Protein AF-A0A956DKA6-F1 (afdb_monomer_lite)

Sequence (178 aa):
MTSKYEPLTIEGHDALVEHLPEIFRRINEADLGRLVIINPILALEDVGVTLTPDLRSHLRRTVGFGAPRVRKIAGLRRDLKAQLRKYEGAALPESPRERAALIFDILKVAPRGERPEALTVEALRPYRDDHPLIQSLLDLGRLERGAITFEAKEAYERYRAQPMAHHPWLKSLRFREE

pLDDT: mean 82.05, std 11.35, range [45.88, 96.5]

Secondary structure (DSSP, 8-state):
---SSPPEEE-SHHHHHHTHHHHHHHHHHTT-HHHHHH-HHHHHHHTTEEE-HHHHHHHHHHHHH-HHHHHHHHHHHHHHHHHHTTSTT-----SHHHHHHIIIIIS-PPPSSSPPS---TGGGGGGTTT-HHHHHHHHHHHHHTT---PPPHHHHHHHHHS--TT-GGGGG------

Foldseek 3Di:
DDAPDAADEDEDDVSCVVCVLVLLVLCVVLLVLLLCLQPVVVSSVNSRYDYDPVVSVVCLQCQQQPPVLSVVLVVLQVVLQVVQVVWPPGDDDPFQQSVLCCVCVTVVFDDPPDRDNGADLVNLVVCPPVDVCSVSSNVSVVSVPRGSRRDDPVVSVVCVVDPPPPCVVSSVRGDDSD

Radius of gyration: 21.3 Å; chains: 1; bounding box: 52×31×55 Å

Structure (mmCIF, N/CA/C/O backbone):
data_AF-A0A956DKA6-F1
#
_entry.id   AF-A0A956DKA6-F1
#
loop_
_atom_site.group_PDB
_atom_site.id
_atom_site.type_symbol
_atom_site.label_atom_id
_atom_site.label_alt_id
_atom_site.label_comp_id
_atom_site.label_asym_id
_atom_site.label_entity_id
_atom_site.label_seq_id
_atom_site.pdbx_PDB_ins_code
_atom_site.Cartn_x
_atom_site.Cartn_y
_atom_site.Cartn_z
_atom_site.occupancy
_atom_site.B_iso_or_equiv
_atom_site.auth_seq_id
_atom_site.auth_comp_id
_atom_site.auth_asym_id
_atom_site.auth_atom_id
_atom_site.pdbx_PDB_model_num
ATOM 1 N N . MET A 1 1 ? 7.565 -16.824 -21.094 1.00 46.31 1 MET A N 1
ATOM 2 C CA . MET A 1 1 ? 8.137 -16.243 -22.326 1.00 46.31 1 MET A CA 1
ATOM 3 C C . MET A 1 1 ? 9.545 -15.803 -21.990 1.00 46.31 1 MET A C 1
ATOM 5 O O . MET A 1 1 ? 9.723 -15.135 -20.983 1.00 46.31 1 MET A O 1
ATOM 9 N N . THR A 1 2 ? 10.526 -16.282 -22.742 1.00 45.88 2 THR A N 1
ATOM 10 C CA . THR A 1 2 ? 11.956 -16.081 -22.491 1.00 45.88 2 THR A CA 1
ATOM 11 C C . THR A 1 2 ? 12.338 -14.655 -22.868 1.00 45.88 2 THR A C 1
ATOM 13 O O . THR A 1 2 ? 12.195 -14.258 -24.023 1.00 45.88 2 THR A O 1
ATOM 16 N N . SER A 1 3 ? 12.772 -13.870 -21.881 1.00 56.75 3 SER A N 1
ATOM 17 C CA . SER A 1 3 ? 13.427 -12.589 -22.141 1.00 56.75 3 SER A CA 1
ATOM 18 C C . SER A 1 3 ? 14.628 -12.824 -23.065 1.00 56.75 3 SER A C 1
ATOM 20 O O . SER A 1 3 ? 15.285 -13.859 -22.967 1.00 56.75 3 SER A O 1
ATOM 22 N N . LYS A 1 4 ? 14.918 -11.885 -23.977 1.00 70.06 4 LYS A N 1
ATOM 23 C CA . LYS A 1 4 ? 16.121 -11.937 -24.834 1.00 70.06 4 LYS A CA 1
ATOM 24 C C . LYS A 1 4 ? 17.412 -11.876 -24.002 1.00 70.06 4 LYS A C 1
ATOM 26 O O . LYS A 1 4 ? 18.482 -12.214 -24.499 1.00 70.06 4 LYS A O 1
ATOM 31 N N . TYR A 1 5 ? 17.306 -11.419 -22.760 1.00 72.19 5 TYR A N 1
ATOM 32 C CA . TYR A 1 5 ? 18.422 -11.223 -21.856 1.00 72.19 5 TYR A CA 1
ATOM 33 C C . TYR A 1 5 ? 18.581 -12.395 -20.891 1.00 72.19 5 TYR A C 1
ATOM 35 O O . TYR A 1 5 ? 17.600 -13.032 -20.502 1.00 72.19 5 TYR A O 1
ATOM 43 N N . GLU A 1 6 ? 19.819 -12.632 -20.457 1.00 77.06 6 GLU A N 1
ATOM 44 C CA . GLU A 1 6 ? 20.073 -13.545 -19.347 1.00 77.06 6 GLU A CA 1
ATOM 45 C C . GLU A 1 6 ? 19.328 -13.078 -18.085 1.00 77.06 6 GLU A C 1
ATOM 47 O O . GLU A 1 6 ? 19.291 -11.865 -17.813 1.00 77.06 6 GLU A O 1
ATOM 52 N N . PRO A 1 7 ? 18.721 -14.008 -17.320 1.00 83.44 7 PRO A N 1
ATOM 53 C CA . PRO A 1 7 ? 17.998 -13.662 -16.107 1.00 83.44 7 PRO A CA 1
ATOM 54 C C . PRO A 1 7 ? 18.900 -12.963 -15.087 1.00 83.44 7 PRO A C 1
ATOM 56 O O . PRO A 1 7 ? 19.918 -13.511 -14.671 1.00 83.44 7 PRO A O 1
ATOM 59 N N . LEU A 1 8 ? 18.494 -11.776 -14.641 1.00 83.69 8 LEU A N 1
ATOM 60 C CA . LEU A 1 8 ? 19.108 -11.085 -13.510 1.00 83.69 8 LEU A CA 1
ATOM 61 C C . LEU A 1 8 ? 18.289 -11.376 -12.260 1.00 83.69 8 LEU A C 1
ATOM 63 O O . LEU A 1 8 ? 17.144 -10.939 -12.149 1.00 83.69 8 LEU A O 1
ATOM 67 N N . THR A 1 9 ? 18.861 -12.120 -11.320 1.00 84.50 9 THR A N 1
ATOM 68 C CA . THR A 1 9 ? 18.208 -12.381 -10.033 1.00 84.50 9 THR A CA 1
ATOM 69 C C . THR A 1 9 ? 18.596 -11.285 -9.055 1.00 84.50 9 THR A C 1
ATOM 71 O O . THR A 1 9 ? 19.774 -11.086 -8.785 1.00 84.50 9 THR A O 1
ATOM 74 N N . ILE A 1 10 ? 17.602 -10.563 -8.539 1.00 83.38 10 ILE A N 1
ATOM 75 C CA . ILE A 1 10 ? 17.807 -9.444 -7.620 1.00 83.38 10 ILE A CA 1
ATOM 76 C C . ILE A 1 10 ? 17.235 -9.823 -6.258 1.00 83.38 10 ILE A C 1
ATOM 78 O O . ILE A 1 10 ? 16.017 -9.873 -6.060 1.00 83.38 10 ILE A O 1
ATOM 82 N N . GLU A 1 11 ? 18.129 -10.091 -5.311 1.00 78.88 11 GLU A N 1
ATOM 83 C CA . GLU A 1 11 ? 17.761 -10.577 -3.978 1.00 78.88 11 GLU A CA 1
ATOM 84 C C . GLU A 1 11 ? 17.417 -9.452 -2.992 1.00 78.88 11 GLU A C 1
ATOM 86 O O . GLU A 1 11 ? 16.676 -9.672 -2.033 1.00 78.88 11 GLU A O 1
ATOM 91 N N . GLY A 1 12 ? 17.882 -8.226 -3.253 1.00 72.75 12 GLY A N 1
ATOM 92 C CA . GLY A 1 12 ? 17.731 -7.094 -2.342 1.00 72.75 12 GLY A CA 1
ATOM 93 C C . GLY A 1 12 ? 17.760 -5.730 -3.029 1.00 72.75 12 GLY A C 1
ATOM 94 O O . GLY A 1 12 ? 17.986 -5.617 -4.232 1.00 72.75 12 GLY A O 1
ATOM 95 N N . HIS A 1 13 ? 17.507 -4.679 -2.246 1.00 70.94 13 HIS A N 1
ATOM 96 C CA . HIS A 1 13 ? 17.481 -3.302 -2.747 1.00 70.94 13 HIS A CA 1
ATOM 97 C C . HIS A 1 13 ? 18.851 -2.834 -3.249 1.00 70.94 13 HIS A C 1
ATOM 99 O O . HIS A 1 13 ? 18.912 -2.199 -4.294 1.00 70.94 13 HIS A O 1
ATOM 105 N N . ASP A 1 14 ? 19.934 -3.186 -2.556 1.00 74.62 14 ASP A N 1
ATOM 106 C CA . ASP A 1 14 ? 21.285 -2.762 -2.944 1.00 74.62 14 ASP A CA 1
ATOM 107 C C . ASP A 1 14 ? 21.691 -3.378 -4.290 1.00 74.62 14 ASP A C 1
ATOM 109 O O . ASP A 1 14 ? 22.130 -2.663 -5.186 1.00 74.62 14 ASP A O 1
ATOM 113 N N . ALA A 1 15 ? 21.399 -4.668 -4.488 1.00 79.06 15 ALA A N 1
ATOM 114 C CA . ALA A 1 15 ? 21.573 -5.340 -5.776 1.00 79.06 15 ALA A CA 1
ATOM 115 C C . ALA A 1 15 ? 20.691 -4.720 -6.876 1.00 79.06 15 ALA A C 1
ATOM 117 O O . ALA A 1 15 ? 21.112 -4.599 -8.023 1.00 79.06 15 ALA A O 1
ATOM 118 N N . LEU A 1 16 ? 19.466 -4.286 -6.544 1.00 80.88 16 LEU A N 1
ATOM 119 C CA . LEU A 1 16 ? 18.616 -3.576 -7.502 1.00 80.88 16 LEU A CA 1
ATOM 120 C C . LEU A 1 16 ? 19.282 -2.278 -7.966 1.00 80.88 16 LEU A C 1
ATOM 122 O O . LEU A 1 16 ? 19.265 -2.007 -9.161 1.00 80.88 16 LEU A O 1
ATOM 126 N N . VAL A 1 17 ? 19.840 -1.501 -7.028 1.00 81.62 17 VAL A N 1
ATOM 127 C CA . VAL A 1 17 ? 20.524 -0.226 -7.291 1.00 81.62 17 VAL A CA 1
ATOM 128 C C . VAL A 1 17 ? 21.774 -0.437 -8.142 1.00 81.62 17 VAL A C 1
ATOM 130 O O . VAL A 1 17 ? 21.950 0.270 -9.131 1.00 81.62 17 VAL A O 1
ATOM 133 N N . GLU A 1 18 ? 22.594 -1.433 -7.808 1.00 84.81 18 GLU A N 1
ATOM 134 C CA . GLU A 1 18 ? 23.808 -1.787 -8.555 1.00 84.81 18 GLU A CA 1
ATOM 135 C C . GLU A 1 18 ? 23.509 -2.131 -10.020 1.00 84.81 18 GLU A C 1
ATOM 137 O O . GLU A 1 18 ? 24.233 -1.729 -10.929 1.00 84.81 18 GLU A O 1
ATOM 142 N N . HIS A 1 19 ? 22.397 -2.823 -10.265 1.00 86.38 19 HIS A N 1
ATOM 143 C CA . HIS A 1 19 ? 22.001 -3.241 -11.603 1.00 86.38 19 HIS A CA 1
ATOM 144 C C . HIS A 1 19 ? 21.091 -2.243 -12.337 1.00 86.38 19 HIS A C 1
ATOM 146 O O . HIS A 1 19 ? 20.687 -2.531 -13.465 1.00 86.38 19 HIS A O 1
ATOM 152 N N . LEU A 1 20 ? 20.780 -1.068 -11.764 1.00 83.56 20 LEU A N 1
ATOM 153 C CA . LEU A 1 20 ? 19.916 -0.069 -12.415 1.00 83.56 20 LEU A CA 1
ATOM 154 C C . LEU A 1 20 ? 20.386 0.331 -13.821 1.00 83.56 20 LEU A C 1
ATOM 156 O O . LEU A 1 20 ? 19.525 0.344 -14.701 1.00 83.56 20 LEU A O 1
ATOM 160 N N . PRO A 1 21 ? 21.683 0.595 -14.090 1.00 85.69 21 PRO A N 1
ATOM 161 C CA . PRO A 1 21 ? 22.121 0.980 -15.433 1.00 85.69 21 PRO A CA 1
ATOM 162 C C . PRO A 1 21 ? 21.809 -0.099 -16.477 1.00 85.69 21 PRO A C 1
ATOM 164 O O . PRO A 1 21 ? 21.240 0.183 -17.530 1.00 85.69 21 PRO A O 1
ATOM 167 N N . GLU A 1 22 ? 22.086 -1.362 -16.146 1.00 86.06 22 GLU A N 1
ATOM 168 C CA . GLU A 1 22 ? 21.800 -2.506 -17.016 1.00 86.06 22 GLU A CA 1
ATOM 169 C C . GLU A 1 22 ? 20.289 -2.718 -17.193 1.00 86.06 22 GLU A C 1
ATOM 171 O O . GLU A 1 22 ? 19.810 -2.948 -18.303 1.00 86.06 22 GLU A O 1
ATOM 176 N N . ILE A 1 23 ? 19.509 -2.588 -16.120 1.00 84.88 23 ILE A N 1
ATOM 177 C CA . ILE A 1 23 ? 18.046 -2.679 -16.167 1.00 84.88 23 ILE A CA 1
ATOM 178 C C . ILE A 1 23 ? 17.464 -1.572 -17.058 1.00 84.88 23 ILE A C 1
ATOM 180 O O . ILE A 1 23 ? 16.609 -1.846 -17.902 1.00 84.88 23 ILE A O 1
ATOM 184 N N . PHE A 1 24 ? 17.928 -0.331 -16.906 1.00 85.56 24 PHE A N 1
ATOM 185 C CA . PHE A 1 24 ? 17.485 0.813 -17.702 1.00 85.56 24 PHE A CA 1
ATOM 186 C C . PHE A 1 24 ? 17.834 0.648 -19.176 1.00 85.56 24 PHE A C 1
ATOM 188 O O . PHE A 1 24 ? 16.952 0.844 -20.017 1.00 85.56 24 PHE A O 1
ATOM 195 N N . ARG A 1 25 ? 19.048 0.179 -19.485 1.00 85.94 25 ARG A N 1
ATOM 196 C CA . ARG A 1 25 ? 19.457 -0.172 -20.847 1.00 85.94 25 ARG A CA 1
ATOM 197 C C . ARG A 1 25 ? 18.498 -1.189 -21.470 1.00 85.94 25 ARG A C 1
ATOM 199 O O . ARG A 1 25 ? 17.960 -0.948 -22.550 1.00 85.94 25 ARG A O 1
ATOM 206 N N . ARG A 1 26 ? 18.189 -2.288 -20.768 1.00 87.81 26 ARG A N 1
ATOM 207 C CA . ARG A 1 26 ? 17.245 -3.314 -21.261 1.00 87.81 26 ARG A CA 1
ATOM 208 C C . ARG A 1 26 ? 15.830 -2.772 -21.460 1.00 87.81 26 ARG A C 1
ATOM 210 O O . ARG A 1 26 ? 15.175 -3.112 -22.443 1.00 87.81 26 ARG A O 1
ATOM 217 N N . ILE A 1 27 ? 15.346 -1.927 -20.546 1.00 85.00 27 ILE A N 1
ATOM 218 C CA . ILE A 1 27 ? 14.019 -1.295 -20.648 1.00 85.00 27 ILE A CA 1
ATOM 219 C C . ILE A 1 27 ? 13.958 -0.360 -21.861 1.00 85.00 27 ILE A C 1
ATOM 221 O O . ILE A 1 27 ? 12.955 -0.362 -22.580 1.00 85.00 27 ILE A O 1
ATOM 225 N N . ASN A 1 28 ? 15.012 0.425 -22.093 1.00 84.94 28 ASN A N 1
ATOM 226 C CA . ASN A 1 28 ? 15.121 1.337 -23.228 1.00 84.94 28 ASN A CA 1
ATOM 227 C C . ASN A 1 28 ? 15.165 0.570 -24.559 1.00 84.94 28 ASN A C 1
ATOM 229 O O . ASN A 1 28 ? 14.403 0.894 -25.470 1.00 84.94 28 ASN A O 1
ATOM 233 N N . GLU A 1 29 ? 16.004 -0.465 -24.658 1.00 84.81 29 GLU A N 1
ATOM 234 C CA . GLU A 1 29 ? 16.140 -1.317 -25.850 1.00 84.81 29 GLU A CA 1
ATOM 235 C C . GLU A 1 29 ? 14.852 -2.068 -26.195 1.00 84.81 29 GLU A C 1
ATOM 237 O O . GLU A 1 29 ? 14.492 -2.189 -27.366 1.00 84.81 29 GLU A O 1
ATOM 242 N N . ALA A 1 30 ? 14.138 -2.556 -25.179 1.00 82.00 30 ALA A N 1
ATOM 243 C CA . ALA A 1 30 ? 12.862 -3.238 -25.356 1.00 82.00 30 ALA A CA 1
ATOM 244 C C . ALA A 1 30 ? 11.675 -2.268 -25.555 1.00 82.00 30 ALA A C 1
ATOM 246 O O . ALA A 1 30 ? 10.535 -2.714 -25.698 1.00 82.00 30 ALA A O 1
ATOM 247 N N . ASP A 1 31 ? 11.923 -0.951 -25.554 1.00 79.69 31 ASP A N 1
ATOM 248 C CA . ASP A 1 31 ? 10.915 0.117 -25.617 1.00 79.69 31 ASP A CA 1
ATOM 249 C C . ASP A 1 31 ? 9.820 -0.016 -24.535 1.00 79.69 31 ASP A C 1
ATOM 251 O O . ASP A 1 31 ? 8.666 0.383 -24.706 1.00 79.69 31 ASP A O 1
ATOM 255 N N . LEU A 1 32 ? 10.171 -0.575 -23.374 1.00 82.12 32 LEU A N 1
ATOM 256 C CA . LEU A 1 32 ? 9.230 -0.850 -22.282 1.00 82.12 32 LEU A CA 1
ATOM 257 C C . LEU A 1 32 ? 9.094 0.324 -21.312 1.00 82.12 32 LEU A C 1
ATOM 259 O O . LEU A 1 32 ? 8.365 0.217 -20.328 1.00 82.12 32 LEU A O 1
ATOM 263 N N . GLY A 1 33 ? 9.736 1.464 -21.588 1.00 79.06 33 GLY A N 1
ATOM 264 C CA . GLY A 1 33 ? 9.758 2.593 -20.661 1.00 79.06 33 GLY A CA 1
ATOM 265 C C . GLY A 1 33 ? 8.364 3.100 -20.271 1.00 79.06 33 GLY A C 1
ATOM 266 O O . GLY A 1 33 ? 8.100 3.384 -19.104 1.00 79.06 33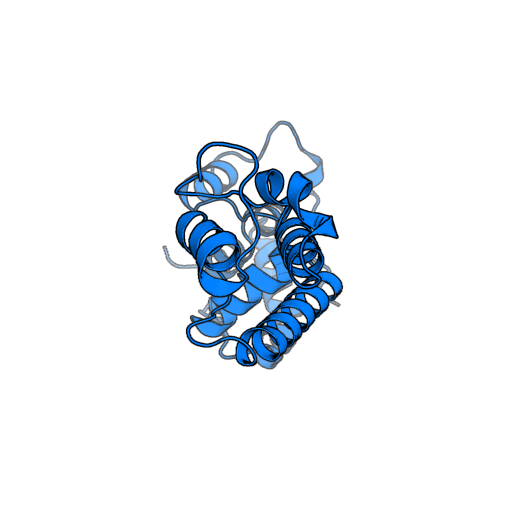 GLY A O 1
ATOM 267 N N . ARG A 1 34 ? 7.420 3.082 -21.220 1.00 81.75 34 ARG A N 1
ATOM 268 C CA . ARG A 1 34 ? 5.998 3.381 -20.971 1.00 81.75 34 ARG A CA 1
ATOM 269 C C . ARG A 1 34 ? 5.325 2.394 -20.012 1.00 81.75 34 ARG A C 1
ATOM 271 O O . ARG A 1 34 ? 4.449 2.779 -19.245 1.00 81.75 34 ARG A O 1
ATOM 278 N N . LEU A 1 35 ? 5.712 1.120 -20.063 1.00 82.44 35 LEU A N 1
ATOM 279 C CA . LEU A 1 35 ? 5.089 0.050 -19.287 1.00 82.44 35 LEU A CA 1
ATOM 280 C C . LEU A 1 35 ? 5.548 0.061 -17.829 1.00 82.44 35 LEU A C 1
ATOM 282 O O . LEU A 1 35 ? 4.821 -0.437 -16.974 1.00 82.44 35 LEU A O 1
ATOM 286 N N . VAL A 1 36 ? 6.686 0.694 -17.526 1.00 81.06 36 VAL A N 1
ATOM 287 C CA . VAL A 1 36 ? 7.145 0.912 -16.145 1.00 81.06 36 VAL A CA 1
ATOM 288 C C . VAL A 1 36 ? 6.152 1.770 -15.353 1.00 81.06 36 VAL A C 1
ATOM 290 O O . VAL A 1 36 ? 5.946 1.527 -14.169 1.00 81.06 36 VAL A O 1
ATOM 293 N N . ILE A 1 37 ? 5.485 2.730 -16.005 1.00 75.94 37 ILE A N 1
ATOM 294 C CA . ILE A 1 37 ? 4.440 3.559 -15.377 1.00 75.94 37 ILE A CA 1
ATOM 295 C C . ILE A 1 37 ? 3.177 2.736 -15.095 1.00 75.94 37 ILE A C 1
ATOM 297 O O . ILE A 1 37 ? 2.528 2.927 -14.070 1.00 75.94 37 ILE A O 1
ATOM 301 N N . ILE A 1 38 ? 2.839 1.816 -16.001 1.00 77.12 38 ILE A N 1
ATOM 302 C CA . ILE A 1 38 ? 1.647 0.964 -15.911 1.00 77.12 38 ILE A CA 1
ATOM 303 C C . ILE A 1 38 ? 1.815 -0.092 -14.814 1.00 77.12 38 ILE A C 1
ATOM 305 O O . ILE A 1 38 ? 0.954 -0.252 -13.948 1.00 77.12 38 ILE A O 1
ATOM 309 N N . ASN A 1 39 ? 2.930 -0.822 -14.852 1.00 82.75 39 ASN A N 1
ATOM 310 C CA . ASN A 1 39 ? 3.304 -1.786 -13.831 1.00 82.75 39 ASN A CA 1
ATOM 311 C C . ASN A 1 39 ? 4.832 -2.003 -13.852 1.00 82.75 39 ASN A C 1
ATOM 313 O O . ASN A 1 39 ? 5.339 -2.739 -14.705 1.00 82.75 39 ASN A O 1
ATOM 317 N N . PRO A 1 40 ? 5.580 -1.410 -12.907 1.00 81.62 40 PRO A N 1
ATOM 318 C CA . PRO A 1 40 ? 7.037 -1.491 -12.891 1.00 81.62 40 PRO A CA 1
ATOM 319 C C . PRO A 1 40 ? 7.535 -2.916 -12.638 1.00 81.62 40 PRO A C 1
ATOM 321 O O . PRO A 1 40 ? 8.584 -3.287 -13.141 1.00 81.62 40 PRO A O 1
ATOM 324 N N . ILE A 1 41 ? 6.778 -3.741 -11.909 1.00 85.69 41 ILE A N 1
ATOM 325 C CA . ILE A 1 41 ? 7.175 -5.123 -11.606 1.00 85.69 41 ILE A CA 1
ATOM 326 C C . ILE A 1 41 ? 7.125 -5.979 -12.868 1.00 85.69 41 ILE A C 1
ATOM 328 O O . ILE A 1 41 ? 8.093 -6.663 -13.179 1.00 85.69 41 ILE A O 1
ATOM 332 N N . LEU A 1 42 ? 6.028 -5.898 -13.624 1.00 85.81 42 LEU A N 1
ATOM 333 C CA . LEU A 1 42 ? 5.898 -6.651 -14.873 1.00 85.81 42 LEU A CA 1
ATOM 334 C C . LEU A 1 42 ? 6.888 -6.157 -15.939 1.00 85.81 42 LEU A C 1
ATOM 336 O O . LEU A 1 42 ? 7.440 -6.965 -16.676 1.00 85.81 42 LEU A O 1
ATOM 340 N N . ALA A 1 43 ? 7.174 -4.850 -15.980 1.00 85.19 43 ALA A N 1
ATOM 341 C CA . ALA A 1 43 ? 8.197 -4.297 -16.870 1.00 85.19 43 ALA A CA 1
ATOM 342 C C . ALA A 1 43 ? 9.614 -4.794 -16.545 1.00 85.19 43 ALA A C 1
ATOM 344 O O . ALA A 1 43 ? 10.372 -5.081 -17.468 1.00 85.19 43 ALA A O 1
ATOM 345 N N . LEU A 1 44 ? 9.956 -4.935 -15.259 1.00 85.38 44 LEU A N 1
ATOM 346 C CA . LEU A 1 44 ? 11.220 -5.537 -14.823 1.00 85.38 44 LEU A CA 1
ATOM 347 C C . LEU A 1 44 ? 11.299 -7.022 -15.216 1.00 85.38 44 LEU A C 1
ATOM 349 O O . LEU A 1 44 ? 12.307 -7.472 -15.757 1.00 85.38 44 LEU A O 1
ATOM 353 N N . GLU A 1 45 ? 10.220 -7.774 -15.015 1.00 87.06 45 GLU A N 1
ATOM 354 C CA . GLU A 1 45 ? 10.154 -9.191 -15.395 1.00 87.06 45 GLU A CA 1
ATOM 355 C C . GLU A 1 45 ? 10.302 -9.398 -16.911 1.00 87.06 45 GLU A C 1
ATOM 357 O O . GLU A 1 45 ? 11.001 -10.316 -17.343 1.00 87.06 45 GLU A O 1
ATOM 362 N N . ASP A 1 46 ? 9.731 -8.510 -17.731 1.00 85.50 46 ASP A N 1
ATOM 363 C CA . ASP A 1 46 ? 9.861 -8.563 -19.193 1.00 85.50 46 ASP A CA 1
ATOM 364 C C . ASP A 1 46 ? 11.317 -8.370 -19.673 1.00 85.50 46 ASP A C 1
ATOM 366 O O . ASP A 1 46 ? 11.732 -8.971 -20.672 1.00 85.50 46 ASP A O 1
ATOM 370 N N . VAL A 1 47 ? 12.133 -7.605 -18.939 1.00 85.75 47 VAL A N 1
ATOM 371 C CA . VAL A 1 47 ? 13.576 -7.448 -19.215 1.00 85.75 47 VAL A CA 1
ATOM 372 C C . VAL A 1 47 ? 14.455 -8.506 -18.533 1.00 85.75 47 VAL A C 1
ATOM 374 O O . VAL A 1 47 ? 15.684 -8.395 -18.515 1.00 85.75 47 VAL A O 1
ATOM 377 N N . GLY A 1 48 ? 13.834 -9.562 -18.003 1.00 82.88 48 GLY A N 1
ATOM 378 C CA . GLY A 1 48 ? 14.529 -10.709 -17.425 1.00 82.88 48 GLY A CA 1
ATOM 379 C C . GLY A 1 48 ? 14.962 -10.508 -15.975 1.00 82.88 48 GLY A C 1
ATOM 380 O O . GLY A 1 48 ? 15.791 -11.273 -15.489 1.00 82.88 48 GLY A O 1
ATOM 381 N N . VAL A 1 49 ? 14.426 -9.511 -15.267 1.00 85.62 49 VAL A N 1
ATOM 382 C C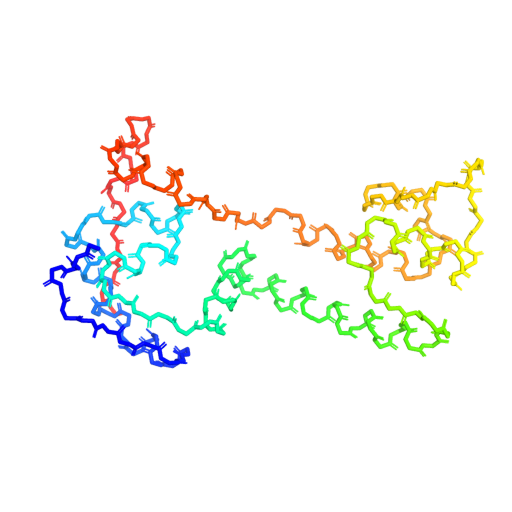A . VAL A 1 49 ? 14.692 -9.330 -13.835 1.00 85.62 49 VAL A CA 1
ATOM 383 C C . VAL A 1 49 ? 13.768 -10.233 -13.024 1.00 85.62 49 VAL A C 1
ATOM 385 O O . VAL A 1 49 ? 12.545 -10.135 -13.105 1.00 85.62 49 VAL A O 1
ATOM 388 N N . THR A 1 50 ? 14.352 -11.089 -12.194 1.00 86.00 50 THR A N 1
ATOM 389 C CA . THR A 1 50 ? 13.628 -11.930 -11.238 1.00 86.00 50 THR A CA 1
ATOM 390 C C . THR A 1 50 ? 13.737 -11.308 -9.849 1.00 86.00 50 THR A C 1
ATOM 392 O O . THR A 1 50 ? 14.827 -11.213 -9.288 1.00 86.00 50 THR A O 1
ATOM 395 N N . LEU A 1 51 ? 12.601 -10.866 -9.303 1.00 82.62 51 LEU A N 1
ATOM 396 C CA . LEU A 1 51 ? 12.510 -10.220 -7.990 1.00 82.62 51 LEU A CA 1
ATOM 397 C C . LEU A 1 51 ? 12.057 -11.224 -6.927 1.00 82.62 51 LEU A C 1
ATOM 399 O O . LEU A 1 51 ? 11.130 -12.005 -7.156 1.00 82.62 51 LEU A O 1
ATOM 403 N N . THR A 1 52 ? 12.630 -11.141 -5.728 1.00 83.38 52 THR A N 1
ATOM 404 C CA . THR A 1 52 ? 12.136 -11.905 -4.572 1.00 83.38 52 THR A CA 1
ATOM 405 C C . THR A 1 52 ? 10.725 -11.452 -4.154 1.00 83.38 52 THR A C 1
ATOM 407 O O . THR A 1 52 ? 10.335 -10.303 -4.407 1.00 83.38 52 THR A O 1
ATOM 410 N N . PRO A 1 53 ? 9.926 -12.312 -3.483 1.00 79.06 53 PRO A N 1
ATOM 411 C CA . PRO A 1 53 ? 8.598 -11.935 -2.985 1.00 79.06 53 PRO A CA 1
ATOM 412 C C . PRO A 1 53 ? 8.615 -10.688 -2.089 1.00 79.06 53 PRO A C 1
ATOM 414 O O . PRO A 1 53 ? 7.738 -9.823 -2.203 1.00 79.06 53 PRO A O 1
ATOM 417 N N . ASP A 1 54 ? 9.644 -10.560 -1.250 1.00 74.44 54 ASP A N 1
ATOM 418 C CA . ASP A 1 54 ? 9.821 -9.428 -0.343 1.00 74.44 54 ASP A CA 1
ATOM 419 C C . ASP A 1 54 ? 10.108 -8.130 -1.099 1.00 74.44 54 ASP A C 1
ATOM 421 O O . ASP A 1 54 ? 9.463 -7.108 -0.840 1.00 74.44 54 ASP A O 1
ATOM 425 N N . LEU A 1 55 ? 10.997 -8.168 -2.097 1.00 75.62 55 LEU A N 1
ATOM 426 C CA . LEU A 1 55 ? 11.315 -7.003 -2.921 1.00 75.62 55 LEU A CA 1
ATOM 427 C C . LEU A 1 55 ? 10.125 -6.589 -3.797 1.00 75.62 55 LEU A C 1
ATOM 429 O O . LEU A 1 55 ? 9.842 -5.398 -3.943 1.00 75.62 55 LEU A O 1
ATOM 433 N N . ARG A 1 56 ? 9.352 -7.557 -4.302 1.00 80.50 56 ARG A N 1
ATOM 434 C CA . ARG A 1 56 ? 8.098 -7.304 -5.027 1.00 80.50 56 ARG A CA 1
ATOM 435 C C . ARG A 1 56 ? 7.075 -6.591 -4.134 1.00 80.50 56 ARG A C 1
ATOM 437 O O . ARG A 1 56 ? 6.461 -5.609 -4.556 1.00 80.50 56 ARG A O 1
ATOM 444 N N . SER A 1 57 ? 6.908 -7.050 -2.892 1.00 75.75 57 SER A N 1
ATOM 445 C CA . SER A 1 57 ? 6.040 -6.410 -1.892 1.00 75.75 57 SER A CA 1
ATOM 446 C C . SER A 1 57 ? 6.524 -4.998 -1.542 1.00 75.75 57 SER A C 1
ATOM 448 O O . SER A 1 57 ? 5.724 -4.060 -1.474 1.00 75.75 57 SER A O 1
ATOM 450 N N . HIS A 1 58 ? 7.840 -4.823 -1.392 1.00 72.69 58 HIS A N 1
ATOM 451 C CA . HIS A 1 58 ? 8.467 -3.531 -1.141 1.00 72.69 58 HIS A CA 1
ATOM 452 C C . HIS A 1 58 ? 8.225 -2.544 -2.292 1.00 72.69 58 HIS A C 1
ATOM 454 O O . HIS A 1 58 ? 7.725 -1.449 -2.049 1.00 72.69 58 HIS A O 1
ATOM 460 N N . LEU A 1 59 ? 8.485 -2.931 -3.544 1.00 72.69 59 LEU A N 1
ATOM 461 C CA . LEU A 1 59 ? 8.288 -2.076 -4.720 1.00 72.69 59 LEU A CA 1
ATOM 462 C C . LEU A 1 59 ? 6.825 -1.659 -4.904 1.00 72.69 59 LEU A C 1
ATOM 464 O O . LEU A 1 59 ? 6.566 -0.480 -5.150 1.00 72.69 59 LEU A O 1
ATOM 468 N N . ARG A 1 60 ? 5.862 -2.574 -4.697 1.00 73.19 60 ARG A N 1
ATOM 469 C CA . ARG A 1 60 ? 4.423 -2.229 -4.701 1.00 73.19 60 ARG A CA 1
ATOM 470 C C . ARG A 1 60 ? 4.091 -1.120 -3.714 1.00 73.19 60 ARG A C 1
ATOM 472 O O . ARG A 1 60 ? 3.312 -0.229 -4.032 1.00 73.19 60 ARG A O 1
ATOM 479 N N . ARG A 1 61 ? 4.691 -1.155 -2.525 1.00 66.12 61 ARG A N 1
ATOM 480 C CA . ARG A 1 61 ? 4.460 -0.142 -1.489 1.00 66.12 61 ARG A CA 1
ATOM 481 C C . ARG A 1 61 ? 5.194 1.163 -1.810 1.00 66.12 61 ARG A C 1
ATOM 483 O O . ARG A 1 61 ? 4.582 2.225 -1.753 1.00 66.12 61 ARG A O 1
ATOM 490 N N . THR A 1 62 ? 6.476 1.089 -2.165 1.00 65.19 62 THR A N 1
ATOM 491 C CA . THR A 1 62 ? 7.370 2.243 -2.372 1.00 65.19 62 THR A CA 1
ATOM 492 C C . THR A 1 62 ? 7.001 3.064 -3.598 1.00 65.19 62 THR A C 1
ATOM 494 O O . THR A 1 62 ? 6.859 4.284 -3.495 1.00 65.19 62 THR A O 1
ATOM 497 N N . VAL A 1 63 ? 6.783 2.412 -4.737 1.00 64.12 63 VAL A N 1
ATOM 498 C CA . VAL A 1 63 ? 6.433 3.100 -5.985 1.00 64.12 63 VAL A CA 1
ATOM 499 C C . VAL A 1 63 ? 4.943 3.472 -6.011 1.00 64.12 63 VAL A C 1
ATOM 501 O O . VAL A 1 63 ? 4.583 4.498 -6.577 1.00 64.12 63 VAL A O 1
ATOM 504 N N . GLY A 1 64 ? 4.090 2.730 -5.293 1.00 59.19 64 GLY A N 1
ATOM 505 C CA . GLY A 1 64 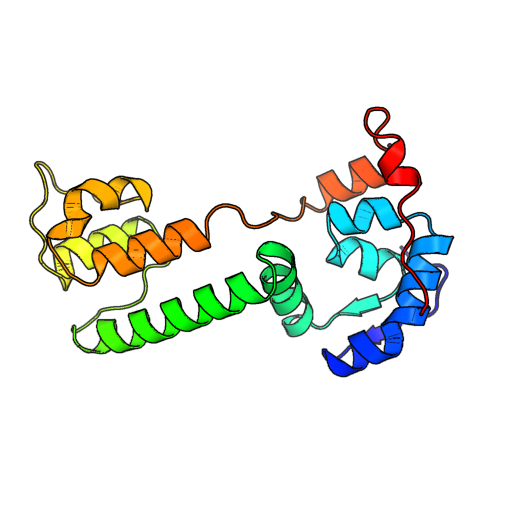? 2.676 3.071 -5.124 1.00 59.19 64 GLY A CA 1
ATOM 506 C C . GLY A 1 64 ? 2.436 4.404 -4.405 1.00 59.19 64 GLY A C 1
ATOM 507 O O . GLY A 1 64 ? 1.491 5.107 -4.734 1.00 59.19 64 GLY A O 1
ATOM 508 N N . PHE A 1 65 ? 3.277 4.808 -3.449 1.00 54.97 65 PHE A N 1
ATOM 509 C CA . PHE A 1 65 ? 3.008 6.007 -2.638 1.00 54.97 65 PHE A CA 1
ATOM 510 C C . PHE A 1 65 ? 4.092 7.096 -2.705 1.00 54.97 65 PHE A C 1
ATOM 512 O O . PHE A 1 65 ? 3.854 8.206 -2.231 1.00 54.97 65 PHE A O 1
ATOM 519 N N . GLY A 1 66 ? 5.253 6.832 -3.307 1.00 56.47 66 GLY A N 1
ATOM 520 C CA . GLY A 1 66 ? 6.428 7.700 -3.199 1.00 56.47 66 GLY A CA 1
ATOM 521 C C . GLY A 1 66 ? 7.080 7.597 -1.810 1.00 56.47 66 GLY A C 1
ATOM 522 O O . GLY A 1 66 ? 6.402 7.504 -0.781 1.00 56.47 66 GLY A O 1
ATO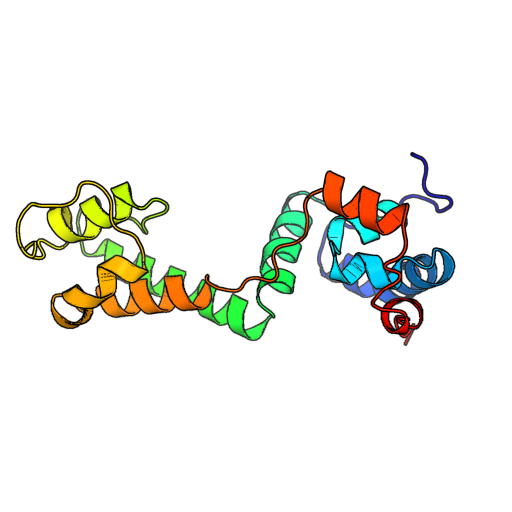M 523 N N . ALA A 1 67 ? 8.417 7.612 -1.753 1.00 59.12 67 ALA A N 1
ATOM 524 C CA . ALA A 1 67 ? 9.179 7.312 -0.532 1.00 59.12 67 ALA A CA 1
ATOM 525 C C . ALA A 1 67 ? 8.786 8.142 0.718 1.00 59.12 67 ALA A C 1
ATOM 527 O O . ALA A 1 67 ? 8.656 7.550 1.797 1.00 59.12 67 ALA A O 1
ATOM 528 N N . PRO A 1 68 ? 8.520 9.465 0.631 1.00 62.94 68 PRO A N 1
ATOM 529 C CA . PRO A 1 68 ? 8.102 10.254 1.795 1.00 62.94 68 PRO A CA 1
ATOM 530 C C . PRO A 1 68 ? 6.755 9.803 2.373 1.00 62.94 68 PRO A C 1
ATOM 532 O O . PRO A 1 68 ? 6.572 9.748 3.591 1.00 62.94 68 PRO A O 1
ATOM 535 N N . ARG A 1 69 ? 5.809 9.431 1.505 1.00 70.12 69 ARG A N 1
ATOM 536 C CA . ARG A 1 69 ? 4.471 8.995 1.912 1.00 70.12 69 ARG A CA 1
ATOM 537 C C . ARG A 1 69 ? 4.503 7.592 2.502 1.00 70.12 69 ARG A C 1
ATOM 539 O O . ARG A 1 69 ? 3.833 7.363 3.502 1.00 70.12 69 ARG A O 1
ATOM 546 N N . VAL A 1 70 ? 5.332 6.690 1.967 1.00 69.00 70 VAL A N 1
ATOM 547 C CA . VAL A 1 70 ? 5.552 5.360 2.564 1.00 69.00 70 VAL A CA 1
ATOM 548 C C . VAL A 1 70 ? 6.112 5.463 3.971 1.00 69.00 70 VAL A C 1
ATOM 550 O O . VAL A 1 70 ? 5.587 4.815 4.875 1.00 69.00 70 VAL A O 1
ATOM 553 N N . ARG A 1 71 ? 7.127 6.308 4.193 1.00 74.38 71 ARG A N 1
ATOM 554 C CA . ARG A 1 71 ? 7.664 6.539 5.544 1.00 74.38 71 ARG A CA 1
ATOM 555 C C . ARG A 1 71 ? 6.587 7.079 6.483 1.00 74.38 71 ARG A C 1
ATOM 557 O O . ARG A 1 71 ? 6.478 6.604 7.610 1.00 74.38 71 ARG A O 1
ATOM 564 N N . LYS A 1 72 ? 5.753 8.009 6.005 1.00 80.56 72 LYS A N 1
ATOM 565 C CA . LYS A 1 72 ? 4.640 8.570 6.782 1.00 80.56 72 LYS A CA 1
ATOM 566 C C . LYS A 1 72 ? 3.568 7.526 7.119 1.00 80.56 72 LYS A C 1
ATOM 568 O O . LYS A 1 72 ? 3.144 7.463 8.266 1.00 80.56 72 LYS A O 1
ATOM 573 N N . ILE A 1 73 ? 3.178 6.677 6.164 1.00 84.31 73 ILE A N 1
ATOM 574 C CA . ILE A 1 73 ? 2.241 5.559 6.383 1.00 84.31 73 ILE A CA 1
ATOM 575 C C . ILE A 1 73 ? 2.825 4.568 7.394 1.00 84.31 73 ILE A C 1
ATOM 577 O O . ILE A 1 73 ? 2.139 4.172 8.334 1.00 84.31 73 ILE A O 1
ATOM 581 N N . ALA A 1 74 ? 4.092 4.179 7.233 1.00 83.94 74 ALA A N 1
ATOM 582 C CA . ALA A 1 74 ? 4.759 3.239 8.129 1.00 83.94 74 ALA A CA 1
ATOM 583 C C . ALA A 1 74 ? 4.873 3.785 9.561 1.00 83.94 74 ALA A C 1
ATOM 585 O O . ALA A 1 74 ? 4.595 3.052 10.510 1.00 83.94 74 ALA A O 1
ATOM 586 N N . GLY A 1 75 ? 5.233 5.065 9.712 1.00 88.44 75 GLY A N 1
ATOM 587 C CA . GLY A 1 75 ? 5.246 5.760 11.001 1.00 88.44 75 GLY A CA 1
ATOM 588 C C . GLY A 1 75 ? 3.861 5.781 11.641 1.00 88.44 75 GLY A C 1
ATOM 589 O O . GLY A 1 75 ? 3.686 5.248 12.730 1.00 88.44 75 GLY A O 1
ATOM 590 N N . LEU A 1 76 ? 2.849 6.254 10.910 1.00 89.69 76 LEU A N 1
ATOM 591 C CA . LEU A 1 76 ? 1.485 6.353 11.425 1.00 89.69 76 LEU A CA 1
ATOM 592 C C . LEU A 1 76 ? 0.896 4.987 11.812 1.00 89.69 76 LEU A C 1
ATOM 594 O O . LEU A 1 76 ? 0.236 4.870 12.840 1.00 89.69 76 LEU A O 1
ATOM 598 N N . ARG A 1 77 ? 1.172 3.927 11.037 1.00 92.12 77 ARG A N 1
ATOM 599 C CA . ARG A 1 77 ? 0.788 2.549 11.391 1.00 92.12 77 ARG A CA 1
ATOM 600 C C . ARG A 1 77 ? 1.480 2.069 12.664 1.00 92.12 77 ARG A C 1
ATOM 602 O O . ARG A 1 77 ? 0.850 1.379 13.464 1.00 92.12 77 ARG A O 1
ATOM 609 N N . ARG A 1 78 ? 2.764 2.388 12.847 1.00 92.88 78 ARG A N 1
ATOM 610 C CA . ARG A 1 78 ? 3.514 2.038 14.061 1.00 92.88 78 ARG A CA 1
ATOM 611 C C . ARG A 1 78 ? 2.925 2.746 15.279 1.00 92.88 78 ARG A C 1
ATOM 613 O O . ARG A 1 78 ? 2.667 2.084 16.281 1.00 92.88 78 ARG A O 1
ATOM 620 N N . ASP A 1 79 ? 2.658 4.040 15.155 1.00 92.75 79 ASP A N 1
ATOM 621 C CA . ASP A 1 79 ? 2.119 4.867 16.235 1.00 92.75 79 ASP A CA 1
ATOM 622 C C . ASP A 1 79 ? 0.703 4.423 16.613 1.00 92.75 79 ASP A C 1
ATOM 624 O O . ASP A 1 79 ? 0.425 4.191 17.789 1.00 92.75 79 ASP A O 1
ATOM 628 N N . LEU A 1 80 ? -0.163 4.178 15.622 1.00 94.44 80 LEU A N 1
ATOM 629 C CA . LEU A 1 80 ? -1.496 3.614 15.841 1.00 94.44 80 LEU A CA 1
ATOM 630 C C . LEU A 1 80 ? -1.428 2.259 16.546 1.00 94.44 80 LEU A C 1
ATOM 632 O O . LEU A 1 80 ? -2.133 2.054 17.528 1.00 94.44 80 LEU A O 1
ATOM 636 N N . LYS A 1 81 ? -0.560 1.339 16.104 1.00 94.12 81 LYS A N 1
ATOM 637 C CA . LYS A 1 81 ? -0.379 0.045 16.784 1.00 94.12 81 LYS A CA 1
ATOM 638 C C . LYS A 1 81 ? 0.081 0.224 18.231 1.00 94.12 81 LYS A C 1
ATOM 640 O O . LYS A 1 81 ? -0.409 -0.480 19.107 1.00 94.12 81 LYS A O 1
ATOM 645 N N . ALA A 1 82 ? 0.996 1.155 18.497 1.00 93.88 82 ALA A N 1
ATOM 646 C CA . ALA A 1 82 ? 1.461 1.442 19.851 1.00 93.88 82 ALA A CA 1
ATOM 647 C C . ALA A 1 82 ? 0.347 2.025 20.736 1.00 93.88 82 ALA A C 1
ATOM 649 O O . ALA A 1 82 ? 0.224 1.644 21.897 1.00 93.88 82 ALA A O 1
ATOM 650 N N . GLN A 1 83 ? -0.488 2.909 20.189 1.00 93.44 83 GLN A N 1
ATOM 651 C CA . GLN A 1 83 ? -1.625 3.483 20.906 1.00 93.44 83 GLN A CA 1
ATOM 652 C C . GLN A 1 83 ? -2.739 2.457 21.153 1.00 93.44 83 GLN A C 1
ATOM 654 O O . GLN A 1 83 ? -3.300 2.427 22.246 1.00 93.44 83 GLN A O 1
ATOM 659 N N . LEU A 1 84 ? -3.023 1.591 20.176 1.00 94.50 84 LEU A N 1
ATOM 660 C CA . LEU A 1 84 ? -4.052 0.553 20.273 1.00 94.50 84 LEU A CA 1
ATOM 661 C C . LEU A 1 84 ? -3.722 -0.502 21.332 1.00 94.50 84 LEU A C 1
ATOM 663 O O . LEU A 1 84 ? -4.637 -0.989 21.977 1.00 94.50 84 LEU A O 1
ATOM 667 N N . ARG A 1 85 ? -2.441 -0.777 21.618 1.00 93.56 85 ARG A N 1
ATOM 668 C CA . ARG A 1 85 ? -2.034 -1.682 22.716 1.00 93.56 85 ARG A CA 1
ATOM 669 C C . ARG A 1 85 ? -2.570 -1.288 24.098 1.00 93.56 85 ARG A C 1
ATOM 671 O O . ARG A 1 85 ? -2.536 -2.113 25.001 1.00 93.56 85 ARG A O 1
ATOM 678 N N . LYS A 1 86 ? -3.031 -0.045 24.278 1.00 92.69 86 LYS A N 1
ATOM 679 C CA . LYS A 1 86 ? -3.669 0.422 25.521 1.00 92.69 86 LYS A CA 1
ATOM 680 C C . LYS A 1 86 ? -5.093 -0.112 25.709 1.00 92.69 86 LYS A C 1
ATOM 682 O O . LYS A 1 86 ? -5.653 0.056 26.785 1.00 92.69 86 LYS A O 1
ATOM 687 N N . TYR A 1 87 ? -5.670 -0.711 24.673 1.00 92.81 87 TYR A N 1
ATOM 688 C CA . TYR A 1 87 ? -7.033 -1.216 24.650 1.00 92.81 87 TYR A CA 1
ATOM 689 C C . TYR A 1 87 ? -6.989 -2.730 24.450 1.00 92.81 87 TYR A C 1
ATOM 691 O O . TYR A 1 87 ? -6.335 -3.234 23.533 1.00 92.81 87 TYR A O 1
ATOM 699 N N . GLU A 1 88 ? -7.675 -3.463 25.317 1.00 91.06 88 GLU A N 1
ATOM 700 C CA . GLU A 1 88 ? -7.727 -4.919 25.243 1.00 91.06 88 GLU A CA 1
ATOM 701 C C . GLU A 1 88 ? -8.429 -5.378 23.955 1.00 91.06 88 GLU A C 1
ATOM 703 O O . GLU A 1 88 ? -9.456 -4.827 23.558 1.00 91.06 88 GLU A O 1
ATOM 708 N N . GLY A 1 89 ? -7.839 -6.358 23.263 1.00 87.56 89 GLY A N 1
ATOM 709 C CA . GLY A 1 89 ? -8.367 -6.889 22.000 1.00 87.56 89 GLY A CA 1
ATOM 710 C C . GLY A 1 89 ? -8.233 -5.956 20.789 1.00 87.56 89 GLY A C 1
ATOM 711 O O . GLY A 1 89 ? -8.688 -6.305 19.701 1.00 87.56 89 GLY A O 1
ATOM 712 N N . ALA A 1 90 ? -7.607 -4.785 20.934 1.00 92.00 90 ALA A N 1
ATOM 713 C CA . ALA A 1 90 ? -7.492 -3.820 19.849 1.00 92.00 90 ALA A CA 1
ATOM 714 C C . ALA A 1 90 ? -6.370 -4.164 18.862 1.00 92.00 90 ALA A C 1
ATOM 716 O O . ALA A 1 90 ? -5.209 -4.354 19.230 1.00 92.00 90 ALA A O 1
ATOM 717 N N . ALA A 1 91 ? -6.710 -4.139 17.577 1.00 92.19 91 ALA A N 1
ATOM 718 C CA . ALA A 1 91 ? -5.772 -4.254 16.470 1.00 92.19 91 ALA A CA 1
ATOM 719 C C . ALA A 1 91 ? -6.036 -3.158 15.431 1.00 92.19 91 ALA A C 1
ATOM 721 O O . ALA A 1 91 ? -7.096 -2.530 15.411 1.00 92.19 91 ALA A O 1
ATOM 722 N N . LEU A 1 92 ? -5.043 -2.901 14.575 1.00 92.31 92 LEU A N 1
ATOM 723 C CA . LEU A 1 92 ? -5.231 -1.992 13.449 1.00 92.31 92 LEU A CA 1
ATOM 724 C C . LEU A 1 92 ? -6.230 -2.641 12.473 1.00 92.31 92 LEU A C 1
ATOM 726 O O . LEU A 1 92 ? -5.965 -3.765 12.055 1.00 92.31 92 LEU A O 1
ATOM 730 N N . PRO A 1 93 ? -7.335 -1.970 12.104 1.00 91.94 93 PRO A N 1
ATOM 731 C CA . PRO A 1 93 ? -8.393 -2.602 11.329 1.00 91.94 93 PRO A CA 1
ATOM 732 C C . PRO A 1 93 ? -7.987 -2.726 9.859 1.00 91.94 93 PRO A C 1
ATOM 734 O O . PRO A 1 93 ? -7.625 -1.731 9.222 1.00 91.94 93 PRO A O 1
ATOM 737 N N . GLU A 1 94 ? -8.094 -3.932 9.311 1.00 87.81 94 GLU A N 1
ATOM 738 C CA . GLU A 1 94 ? -7.793 -4.249 7.911 1.00 87.81 94 GLU A CA 1
ATOM 739 C C . GLU A 1 94 ? -9.061 -4.277 7.044 1.00 87.81 94 GLU A C 1
ATOM 741 O O . GLU A 1 94 ? -8.991 -4.095 5.828 1.00 87.81 94 GLU A O 1
ATOM 746 N N . SER A 1 95 ? -10.237 -4.401 7.667 1.00 88.44 95 SER A N 1
ATOM 747 C CA . SER A 1 95 ? -11.538 -4.414 6.992 1.00 88.44 95 SER A CA 1
ATOM 748 C C . SER A 1 95 ? -12.520 -3.361 7.538 1.00 88.44 95 SER A C 1
ATOM 750 O O . SER A 1 95 ? -12.374 -2.880 8.666 1.00 88.44 95 SER A O 1
ATOM 752 N N . PRO A 1 96 ? -13.563 -2.974 6.772 1.00 93.31 96 PRO A N 1
ATOM 753 C CA . PRO A 1 96 ? -14.629 -2.103 7.276 1.00 93.31 96 PRO A CA 1
ATOM 754 C C . PRO A 1 96 ? -15.359 -2.662 8.506 1.00 93.31 96 PRO A C 1
ATOM 756 O O . PRO A 1 96 ? -15.769 -1.889 9.370 1.00 93.31 96 PRO A O 1
ATOM 759 N N . ARG A 1 97 ? -15.504 -3.990 8.609 1.00 94.44 97 ARG A N 1
ATOM 760 C CA . ARG A 1 97 ? -16.130 -4.655 9.764 1.00 94.44 97 ARG A CA 1
ATOM 761 C C . ARG A 1 97 ? -15.262 -4.551 11.012 1.00 94.44 97 ARG A C 1
ATOM 763 O O . ARG A 1 97 ? -15.739 -4.107 12.050 1.00 94.44 97 ARG A O 1
ATOM 770 N N . GLU A 1 98 ? -13.970 -4.861 10.895 1.00 94.69 98 GLU A N 1
ATOM 771 C CA . GLU A 1 98 ? -13.013 -4.666 11.994 1.00 94.69 98 GLU A CA 1
ATOM 772 C C . GLU A 1 98 ? -12.937 -3.206 12.431 1.00 94.69 98 GLU A C 1
ATOM 774 O O . GLU A 1 98 ? -12.798 -2.918 13.614 1.00 94.69 98 GLU A O 1
ATOM 779 N N . ARG A 1 99 ? -13.063 -2.267 11.487 1.00 95.50 99 ARG A N 1
ATOM 780 C CA . ARG A 1 99 ? -13.111 -0.839 11.802 1.00 95.50 99 ARG A CA 1
ATOM 781 C C . ARG A 1 99 ? -14.346 -0.494 12.626 1.00 95.50 99 ARG A C 1
ATOM 783 O O . ARG A 1 99 ? -14.205 0.185 13.633 1.00 95.50 99 ARG A O 1
ATOM 790 N N . ALA A 1 100 ? -15.531 -0.970 12.243 1.00 95.94 100 ALA A N 1
ATOM 791 C CA . ALA A 1 100 ? -16.746 -0.763 13.030 1.00 95.94 100 ALA A CA 1
ATOM 792 C C . ALA A 1 100 ? -16.617 -1.372 14.437 1.00 95.94 100 ALA A C 1
ATOM 794 O O . ALA A 1 100 ? -16.917 -0.698 15.421 1.00 95.94 100 ALA A O 1
ATOM 795 N N . ALA A 1 101 ? -16.098 -2.600 14.539 1.00 96.00 101 ALA A N 1
ATOM 796 C CA . ALA A 1 101 ? -15.843 -3.255 15.820 1.00 96.00 101 ALA A CA 1
ATOM 797 C C . ALA A 1 101 ? -14.857 -2.454 16.686 1.00 96.00 101 ALA A C 1
ATOM 799 O O . ALA A 1 101 ? -15.148 -2.147 17.838 1.00 96.00 101 ALA A O 1
ATOM 800 N N . LEU A 1 102 ? -13.730 -2.008 16.124 1.00 96.44 102 LEU A N 1
ATOM 801 C CA . LEU A 1 102 ? -12.773 -1.172 16.847 1.00 96.44 102 LEU A CA 1
ATOM 802 C C . LEU A 1 102 ? -13.435 0.102 17.392 1.00 96.44 102 LEU A C 1
ATOM 804 O O . LEU A 1 102 ? -13.272 0.423 18.565 1.00 96.44 102 LEU A O 1
ATOM 808 N N . ILE A 1 103 ? -14.192 0.824 16.566 1.00 96.50 103 ILE A N 1
ATOM 809 C CA . ILE A 1 103 ? -14.786 2.111 16.951 1.00 96.50 103 ILE A CA 1
ATOM 810 C C . ILE A 1 103 ? -15.874 1.942 18.018 1.00 96.50 103 ILE A C 1
ATOM 812 O O . ILE A 1 103 ? -15.860 2.650 19.026 1.00 96.50 103 ILE A O 1
ATOM 816 N N . PHE A 1 104 ? -16.804 1.009 17.818 1.00 96.38 104 PHE A N 1
ATOM 817 C CA . PHE A 1 104 ? -17.994 0.898 18.664 1.00 96.38 104 PHE A CA 1
ATOM 818 C C . PHE A 1 104 ? -17.822 -0.092 19.824 1.00 96.38 104 PHE A C 1
ATOM 820 O O . PHE A 1 104 ? -18.319 0.168 20.918 1.00 96.38 104 PHE A O 1
ATOM 827 N N . ASP A 1 105 ? -17.097 -1.201 19.636 1.00 95.25 105 ASP A N 1
ATOM 828 C CA . ASP A 1 105 ? -16.917 -2.211 20.691 1.00 95.25 105 ASP A CA 1
ATOM 829 C C . ASP A 1 105 ? -15.732 -1.929 21.587 1.00 95.25 105 ASP A C 1
ATOM 831 O O . ASP A 1 105 ? -15.827 -2.141 22.793 1.00 95.25 105 ASP A O 1
ATOM 835 N N . ILE A 1 106 ? -14.615 -1.494 21.016 1.00 95.38 106 ILE A N 1
ATOM 836 C CA . ILE A 1 106 ? -13.359 -1.384 21.761 1.00 95.38 106 ILE A CA 1
ATOM 837 C C . ILE A 1 106 ? -13.187 0.040 22.281 1.00 95.38 106 ILE A C 1
ATOM 839 O O . ILE A 1 106 ? -13.004 0.245 23.477 1.00 95.38 106 ILE A O 1
ATOM 843 N N . LEU A 1 107 ? -13.308 1.034 21.398 1.00 94.75 107 LEU A N 1
ATOM 844 C CA . LEU A 1 107 ? -13.190 2.448 21.764 1.00 94.75 107 LEU A CA 1
ATOM 845 C C . LEU A 1 107 ? -14.477 3.023 22.373 1.00 94.75 107 LEU A C 1
ATOM 847 O O . LEU A 1 107 ? -14.465 4.158 22.842 1.00 94.75 107 LEU A O 1
ATOM 851 N N . LYS A 1 108 ? -15.569 2.242 22.385 1.00 95.19 108 LYS A N 1
ATOM 852 C CA . LYS A 1 108 ? -16.864 2.585 23.001 1.00 95.19 108 LYS A CA 1
ATOM 853 C C . LYS A 1 108 ? -17.441 3.928 22.532 1.00 95.19 108 LYS A C 1
ATOM 855 O O . LYS A 1 108 ? -18.123 4.618 23.287 1.00 95.19 108 LYS A O 1
ATOM 860 N N . VAL A 1 109 ? -17.190 4.300 21.278 1.00 95.44 109 VAL A N 1
ATOM 861 C CA . VAL A 1 109 ? -17.763 5.508 20.670 1.00 95.44 109 VAL A CA 1
ATOM 862 C C . VAL A 1 109 ? -19.258 5.290 20.443 1.00 95.44 109 VAL A C 1
ATOM 864 O O . VAL A 1 109 ? -19.673 4.212 20.027 1.00 95.44 109 VAL A O 1
ATOM 867 N N . ALA A 1 110 ? -20.092 6.295 20.710 1.00 94.56 110 ALA A N 1
ATOM 868 C CA . ALA A 1 110 ? -21.536 6.168 20.525 1.00 94.56 110 ALA A CA 1
ATOM 869 C C . ALA A 1 110 ? -21.928 6.269 19.033 1.00 94.56 110 ALA A C 1
ATOM 871 O O . ALA A 1 110 ? -21.542 7.241 18.370 1.00 94.56 110 ALA A O 1
ATOM 872 N N . PRO A 1 111 ? -22.718 5.324 18.484 1.00 94.12 111 PRO A N 1
ATOM 873 C CA . PRO A 1 111 ? -23.206 5.414 17.111 1.00 94.12 111 PRO A CA 1
ATOM 874 C C . PRO A 1 111 ? -24.190 6.582 16.949 1.00 94.12 111 PRO A C 1
ATOM 876 O O . PRO A 1 111 ? -24.889 6.977 17.881 1.00 94.12 111 PRO A O 1
ATOM 879 N N . ARG A 1 112 ? -24.261 7.146 15.740 1.00 89.31 112 ARG A N 1
ATOM 880 C CA . ARG A 1 112 ? -25.226 8.193 15.379 1.00 89.31 112 ARG A CA 1
ATOM 881 C C . ARG A 1 112 ? -26.471 7.527 14.783 1.00 89.31 112 ARG A C 1
ATOM 883 O O . ARG A 1 112 ? -26.677 7.576 13.577 1.00 89.31 112 ARG A O 1
ATOM 890 N N . GLY A 1 113 ? -27.251 6.853 15.627 1.00 88.88 113 GLY A N 1
ATOM 891 C CA . GLY A 1 113 ? -28.417 6.057 15.223 1.00 88.88 113 GLY A CA 1
ATOM 892 C C . GLY A 1 113 ? -28.161 4.555 15.333 1.00 88.88 113 GLY A C 1
ATOM 893 O O . GLY A 1 113 ? -27.487 4.111 16.264 1.00 88.88 113 GLY A O 1
ATOM 894 N N . GLU A 1 114 ? -28.706 3.777 14.394 1.00 91.19 114 GLU A N 1
ATOM 895 C CA . GLU A 1 114 ? -28.440 2.340 14.333 1.00 91.19 114 GLU A CA 1
ATOM 896 C C . GLU A 1 114 ? -26.946 2.091 14.118 1.00 91.19 114 GLU A C 1
ATOM 898 O O . GLU A 1 114 ? -26.273 2.768 13.333 1.00 91.19 114 GLU A O 1
ATOM 903 N N . ARG A 1 115 ? -26.406 1.133 14.866 1.00 91.62 115 ARG A N 1
ATOM 904 C CA . ARG A 1 115 ? -24.991 0.807 14.801 1.00 91.62 115 ARG A CA 1
ATOM 905 C C . ARG A 1 115 ? -24.682 0.124 13.463 1.00 91.62 115 ARG A C 1
ATOM 907 O O . ARG A 1 115 ? -25.200 -0.962 13.218 1.00 91.62 115 ARG A O 1
ATOM 914 N N . PRO A 1 116 ? -23.764 0.668 12.649 1.00 92.94 116 PRO A N 1
ATOM 915 C CA . PRO A 1 116 ? -23.379 0.010 11.413 1.00 92.94 116 PRO A CA 1
ATOM 916 C C . PRO A 1 116 ? -22.465 -1.193 11.690 1.00 92.94 116 PRO A C 1
ATOM 918 O O . PRO A 1 116 ? -21.546 -1.124 12.509 1.00 92.94 116 PRO A O 1
ATOM 921 N N . GLU A 1 117 ? -22.682 -2.287 10.960 1.00 93.06 117 GLU A N 1
ATOM 922 C CA . GLU A 1 117 ? -21.836 -3.492 11.015 1.00 93.06 117 GLU A CA 1
ATOM 923 C C . GLU A 1 117 ? -20.478 -3.307 10.322 1.00 93.06 117 GLU A C 1
ATOM 925 O O . GLU A 1 117 ? -19.519 -4.033 10.584 1.00 93.06 117 GLU A O 1
ATOM 930 N N . ALA A 1 118 ? -20.391 -2.344 9.405 1.00 94.50 118 ALA A N 1
ATOM 931 C CA . ALA A 1 118 ? -19.206 -2.050 8.620 1.00 94.50 118 ALA A CA 1
ATOM 932 C C . ALA A 1 118 ? -19.059 -0.540 8.446 1.00 94.50 118 ALA A C 1
ATOM 934 O O . ALA A 1 118 ? -20.030 0.166 8.178 1.00 94.50 118 ALA A O 1
ATOM 935 N N . LEU A 1 119 ? -17.830 -0.045 8.569 1.00 92.69 119 LEU A N 1
ATOM 936 C CA . LEU A 1 119 ? -17.542 1.378 8.517 1.00 92.69 119 LEU A CA 1
ATOM 937 C C . LEU A 1 119 ? -16.366 1.647 7.572 1.00 92.69 119 LEU A C 1
ATOM 939 O O . LEU A 1 119 ? -15.256 1.144 7.764 1.00 92.69 119 LEU A O 1
ATOM 943 N N . THR A 1 120 ? -16.609 2.425 6.518 1.00 91.56 120 THR A N 1
ATOM 944 C CA . THR A 1 120 ? -15.550 2.880 5.605 1.00 91.56 120 THR A CA 1
ATOM 945 C C . THR A 1 120 ? -14.695 3.965 6.262 1.00 91.56 120 THR A C 1
ATOM 947 O O . THR A 1 120 ? -15.042 4.510 7.312 1.00 91.56 120 THR A O 1
ATOM 950 N N . VAL A 1 121 ? -13.560 4.309 5.645 1.00 89.12 121 VAL A N 1
ATOM 951 C CA . VAL A 1 121 ? -12.731 5.426 6.127 1.00 89.12 121 VAL A CA 1
ATOM 952 C C . VAL A 1 121 ? -13.509 6.741 6.041 1.00 89.12 121 VAL A C 1
ATOM 954 O O . VAL A 1 121 ? -13.411 7.579 6.924 1.00 89.12 121 VAL A O 1
ATOM 957 N N . GLU A 1 122 ? -14.295 6.947 4.991 1.00 88.25 122 GLU A N 1
ATOM 958 C CA . GLU A 1 122 ? -15.097 8.153 4.792 1.00 88.25 122 GLU A CA 1
ATOM 959 C C . GLU A 1 122 ? -16.191 8.274 5.856 1.00 88.25 122 GLU A C 1
ATOM 961 O O . GLU A 1 122 ? -16.388 9.356 6.411 1.00 88.25 122 GLU A O 1
ATOM 966 N N . ALA A 1 123 ? -16.831 7.154 6.195 1.00 91.81 123 ALA A N 1
ATOM 967 C CA . ALA A 1 123 ? -17.860 7.081 7.225 1.00 91.81 123 ALA A CA 1
ATOM 968 C C . ALA A 1 123 ? -17.318 7.267 8.660 1.00 91.81 123 ALA A C 1
ATOM 970 O O . ALA A 1 123 ? -18.114 7.487 9.566 1.00 91.81 123 ALA A O 1
ATOM 971 N N . LEU A 1 124 ? -15.992 7.257 8.886 1.00 92.19 124 LEU A N 1
ATOM 972 C CA . LEU A 1 124 ? -15.391 7.669 10.171 1.00 92.19 124 LEU A CA 1
ATOM 973 C C . LEU A 1 124 ? -15.493 9.176 10.423 1.00 92.19 124 LEU A C 1
ATOM 975 O O . LEU A 1 124 ? -15.421 9.602 11.573 1.00 92.19 124 LEU A O 1
ATOM 979 N N . ARG A 1 125 ? -15.606 10.002 9.374 1.00 92.25 125 ARG A N 1
ATOM 980 C CA . ARG A 1 125 ? -15.478 11.465 9.486 1.00 92.25 125 ARG A CA 1
ATOM 981 C C . ARG A 1 125 ? -16.426 12.104 10.521 1.00 92.25 125 ARG A C 1
ATOM 983 O O . ARG A 1 125 ? -15.952 12.991 11.229 1.00 92.25 125 ARG A O 1
ATOM 990 N N . PRO A 1 126 ? -17.700 11.687 10.661 1.00 93.88 126 PRO A N 1
ATOM 991 C CA . PRO A 1 126 ? -18.604 12.229 11.679 1.00 93.88 126 PRO A CA 1
ATOM 992 C C . PRO A 1 126 ? -18.163 11.969 13.126 1.00 93.88 126 PRO A C 1
ATOM 994 O O . PRO A 1 126 ? -18.592 12.692 14.019 1.00 93.88 126 PRO A O 1
ATOM 997 N N . TYR A 1 127 ? -17.307 10.969 13.351 1.00 93.94 127 TYR A N 1
ATOM 998 C CA . TYR A 1 127 ? -16.828 10.559 14.674 1.00 93.94 127 TYR A CA 1
ATOM 999 C C . TYR A 1 127 ? -15.444 11.129 15.013 1.00 93.94 127 TYR A C 1
ATOM 1001 O O . TYR A 1 127 ? -14.859 10.768 16.028 1.00 93.94 127 TYR A O 1
ATOM 1009 N N . ARG A 1 128 ? -14.868 11.986 14.155 1.00 92.25 128 ARG A N 1
ATOM 1010 C CA . ARG A 1 128 ? -13.465 12.439 14.263 1.00 92.25 128 ARG A CA 1
ATOM 1011 C C . ARG A 1 128 ? -13.096 13.020 15.635 1.00 92.25 128 ARG A C 1
ATOM 1013 O O . ARG A 1 128 ? -11.965 12.842 16.073 1.00 92.25 128 ARG A O 1
ATOM 1020 N N . ASP A 1 129 ? -14.054 13.686 16.275 1.00 93.88 129 ASP A N 1
ATOM 1021 C CA . ASP A 1 129 ? -13.876 14.416 17.530 1.00 93.88 129 ASP A CA 1
ATOM 1022 C C . ASP A 1 129 ? -14.254 13.552 18.752 1.00 93.88 129 ASP A C 1
ATOM 1024 O O . ASP A 1 129 ? -13.996 13.943 19.886 1.00 93.88 129 ASP A O 1
ATOM 1028 N N . ASP A 1 130 ? -14.817 12.355 18.536 1.00 93.62 130 ASP A N 1
ATOM 1029 C CA . ASP A 1 130 ? -15.303 11.479 19.610 1.00 93.62 130 ASP A CA 1
ATOM 1030 C C . ASP A 1 130 ? -14.179 10.658 20.267 1.00 93.62 130 ASP A C 1
ATOM 1032 O O . ASP A 1 130 ? -14.338 10.175 21.387 1.00 93.62 130 ASP A O 1
ATOM 1036 N N . HIS A 1 131 ? -13.042 10.462 19.586 1.00 94.00 131 HIS A N 1
ATOM 1037 C CA . HIS A 1 131 ? -11.896 9.744 20.149 1.00 94.00 131 HIS A CA 1
ATOM 1038 C C . HIS A 1 131 ? -10.574 10.117 19.447 1.00 94.00 131 HIS A C 1
ATOM 1040 O O . HIS A 1 131 ? -10.521 10.124 18.213 1.00 94.00 131 HIS A O 1
ATOM 1046 N N . PRO A 1 132 ? -9.456 10.320 20.181 1.00 89.62 132 PRO A N 1
ATOM 1047 C CA . PRO A 1 132 ? -8.185 10.792 19.610 1.00 89.62 132 PRO A CA 1
ATOM 1048 C C . PRO A 1 132 ? -7.594 9.884 18.519 1.00 89.62 132 PRO A C 1
ATOM 1050 O O . PRO A 1 132 ? -6.876 10.352 17.639 1.00 89.62 132 PRO A O 1
ATOM 1053 N N . LEU A 1 133 ? -7.902 8.582 18.539 1.00 93.19 133 LEU A N 1
ATOM 1054 C CA . LEU A 1 133 ? -7.427 7.636 17.516 1.00 93.19 133 LEU A CA 1
ATOM 1055 C C . LEU A 1 133 ? -8.171 7.732 16.181 1.00 93.19 133 LEU A C 1
ATOM 1057 O O . LEU A 1 133 ? -7.652 7.266 15.167 1.00 93.19 133 LEU A O 1
ATOM 1061 N N . ILE A 1 134 ? -9.366 8.327 16.150 1.00 94.12 134 ILE A N 1
ATOM 1062 C CA . ILE A 1 134 ? -10.186 8.370 14.933 1.00 94.12 134 ILE A CA 1
ATOM 1063 C C . ILE A 1 134 ? -9.544 9.271 13.890 1.00 94.12 134 ILE A C 1
ATOM 1065 O O . ILE A 1 134 ? -9.470 8.892 12.720 1.00 94.12 134 ILE A O 1
ATOM 1069 N N . GLN A 1 135 ? -9.006 10.417 14.309 1.00 92.94 135 GLN A N 1
ATOM 1070 C CA . GLN A 1 135 ? -8.273 11.304 13.412 1.00 92.94 135 GLN A CA 1
ATOM 1071 C C . GLN A 1 135 ? -7.054 10.597 12.797 1.00 92.94 135 GLN A C 1
ATOM 1073 O O . GLN A 1 135 ? -6.871 10.637 11.582 1.00 92.94 135 GLN A O 1
ATOM 1078 N N . SER A 1 136 ? -6.285 9.847 13.591 1.00 92.25 136 SER A N 1
ATOM 1079 C CA . SER A 1 136 ? -5.157 9.052 13.088 1.00 92.25 136 SER A CA 1
ATOM 1080 C C . SER A 1 136 ? -5.589 7.970 12.086 1.00 92.25 136 SER A C 1
ATOM 1082 O O . SER A 1 136 ? -4.908 7.753 11.083 1.00 92.25 136 SER A O 1
ATOM 1084 N N . LEU A 1 137 ? -6.732 7.309 12.306 1.00 93.38 137 LEU A N 1
ATOM 1085 C CA . LEU A 1 137 ? -7.296 6.334 11.360 1.00 93.38 137 LEU A CA 1
ATOM 1086 C C . LEU A 1 137 ? -7.771 6.995 10.056 1.00 93.38 137 LEU A C 1
ATOM 1088 O O . LEU A 1 137 ? -7.579 6.433 8.974 1.00 93.38 137 LEU A O 1
ATOM 1092 N N . LEU A 1 138 ? -8.367 8.188 10.144 1.00 92.25 138 LEU A N 1
ATOM 1093 C CA . LEU A 1 138 ? -8.754 9.004 8.991 1.00 92.25 138 LEU A CA 1
ATOM 1094 C C . LEU A 1 138 ? -7.532 9.446 8.182 1.00 92.25 138 LEU A C 1
ATOM 1096 O O . LEU A 1 138 ? -7.539 9.336 6.955 1.00 92.25 138 LEU A O 1
ATOM 1100 N N . ASP A 1 139 ? -6.478 9.908 8.854 1.00 90.56 139 ASP A N 1
ATOM 1101 C CA . ASP A 1 139 ? -5.226 10.307 8.215 1.00 90.56 139 ASP A CA 1
ATOM 1102 C C . ASP A 1 139 ? -4.525 9.128 7.551 1.00 90.56 139 ASP A C 1
ATOM 1104 O O . ASP A 1 139 ? -4.054 9.265 6.419 1.00 90.56 139 ASP A O 1
ATOM 1108 N N . LEU A 1 140 ? -4.523 7.957 8.195 1.00 89.38 140 LEU A N 1
ATOM 1109 C CA . LEU A 1 140 ? -3.999 6.734 7.598 1.00 89.38 140 LEU A CA 1
ATOM 1110 C C . LEU A 1 140 ? -4.774 6.386 6.330 1.00 89.38 140 LEU A C 1
ATOM 1112 O O . LEU A 1 140 ? -4.172 6.269 5.267 1.00 89.38 140 LEU A O 1
ATOM 1116 N N . GLY A 1 141 ? -6.103 6.323 6.403 1.00 86.88 141 GLY A N 1
ATOM 1117 C CA . GLY A 1 141 ? -6.918 6.000 5.236 1.00 86.88 141 GLY A CA 1
ATOM 1118 C C . GLY A 1 141 ? -6.877 7.074 4.139 1.00 86.88 141 GLY A C 1
ATOM 1119 O O . GLY A 1 141 ? -7.071 6.767 2.966 1.00 86.88 141 GLY A O 1
ATOM 1120 N N . ARG A 1 142 ? -6.589 8.341 4.464 1.00 84.62 142 ARG A N 1
ATOM 1121 C CA . ARG A 1 142 ? -6.310 9.390 3.466 1.00 84.62 142 ARG A CA 1
ATOM 1122 C C . ARG A 1 142 ? -4.948 9.192 2.806 1.00 84.62 142 ARG A C 1
ATOM 1124 O O . ARG A 1 142 ? -4.808 9.402 1.604 1.00 84.62 142 ARG A O 1
ATOM 1131 N N . LEU A 1 143 ? -3.932 8.818 3.577 1.00 79.88 143 LEU A N 1
ATOM 1132 C CA . LEU A 1 143 ? -2.599 8.551 3.045 1.00 79.88 143 LEU A CA 1
ATOM 1133 C C . LEU A 1 143 ? -2.573 7.280 2.198 1.00 79.88 143 LEU A C 1
ATOM 1135 O O . LEU A 1 143 ? -1.878 7.280 1.189 1.00 79.88 143 LEU A O 1
ATOM 1139 N N . GLU A 1 144 ? -3.352 6.267 2.566 1.00 77.38 144 GLU A N 1
ATOM 1140 C CA . GLU A 1 144 ? -3.541 5.029 1.806 1.00 77.38 144 GLU A CA 1
ATOM 1141 C C . GLU A 1 144 ? -4.412 5.241 0.549 1.00 77.38 144 GLU A C 1
ATOM 1143 O O . GLU A 1 144 ? -4.288 4.493 -0.420 1.00 77.38 144 GLU A O 1
ATOM 1148 N N . ARG A 1 145 ? -5.235 6.300 0.50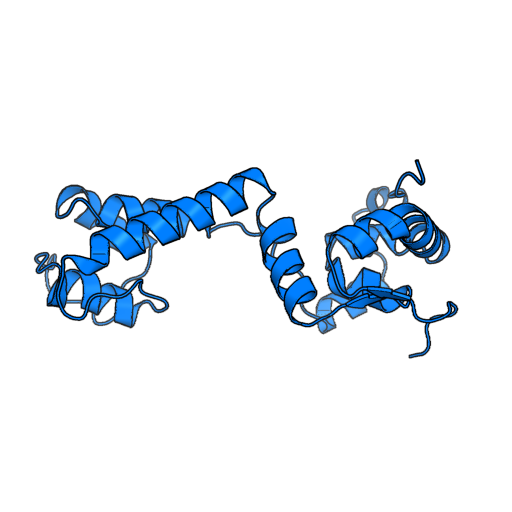0 1.00 70.50 145 ARG A N 1
ATOM 1149 C CA . ARG A 1 145 ? -5.965 6.708 -0.711 1.00 70.50 145 ARG A CA 1
ATOM 1150 C C . ARG A 1 145 ? -5.034 7.338 -1.751 1.00 70.50 145 ARG A C 1
ATOM 1152 O O . ARG A 1 145 ? -4.302 8.281 -1.460 1.00 70.50 145 ARG A O 1
ATOM 1159 N N . GLY A 1 146 ? -5.112 6.871 -2.995 1.00 57.09 146 GLY A N 1
ATOM 1160 C CA . GLY A 1 146 ? -4.310 7.409 -4.099 1.00 57.09 146 GLY A CA 1
ATOM 1161 C C . GLY A 1 146 ? -2.900 6.830 -4.169 1.00 57.09 146 GLY A C 1
ATOM 1162 O O . GLY A 1 146 ? -1.968 7.545 -4.535 1.00 57.09 146 GLY A O 1
ATOM 1163 N N . ALA A 1 147 ? -2.742 5.555 -3.802 1.00 59.59 147 ALA A N 1
ATOM 1164 C CA . ALA A 1 147 ? -1.626 4.781 -4.319 1.00 59.59 147 ALA A CA 1
ATOM 1165 C C . ALA A 1 147 ? -1.703 4.795 -5.851 1.00 59.59 147 ALA A C 1
ATOM 1167 O O . ALA A 1 147 ? -2.791 4.588 -6.400 1.00 59.59 147 ALA A O 1
ATOM 1168 N N . ILE A 1 148 ? -0.578 4.976 -6.538 1.00 59.22 148 ILE A N 1
ATOM 1169 C CA . ILE A 1 148 ? -0.446 4.511 -7.915 1.00 59.22 148 ILE A CA 1
ATOM 1170 C C . ILE A 1 148 ? -0.734 3.013 -7.858 1.00 59.22 148 ILE A C 1
ATOM 1172 O O . ILE A 1 148 ? 0.053 2.223 -7.336 1.00 59.22 148 ILE A O 1
ATOM 1176 N N . THR A 1 149 ? -1.932 2.646 -8.296 1.00 59.00 149 THR A N 1
ATOM 1177 C CA . THR A 1 149 ? -2.338 1.252 -8.378 1.00 59.00 149 THR A CA 1
ATOM 1178 C C . THR A 1 149 ? -1.731 0.734 -9.662 1.00 59.00 149 THR A C 1
ATOM 1180 O O . THR A 1 149 ? -2.044 1.246 -10.733 1.00 59.00 149 THR A O 1
ATOM 1183 N N . PHE A 1 150 ? -0.816 -0.226 -9.558 1.00 71.81 150 PHE A N 1
ATOM 1184 C CA . PHE A 1 150 ? -0.315 -0.878 -10.758 1.00 71.81 150 PHE A CA 1
ATOM 1185 C C . PHE A 1 150 ? -1.445 -1.652 -11.403 1.00 71.81 150 PHE A C 1
ATOM 1187 O O . PHE A 1 150 ? -2.168 -2.388 -10.727 1.00 71.81 150 PHE A O 1
ATOM 1194 N N . GLU A 1 151 ? -1.565 -1.489 -12.710 1.00 75.06 151 GLU A N 1
ATOM 1195 C CA . GLU A 1 151 ? -2.551 -2.207 -13.496 1.00 75.06 151 GLU A CA 1
ATOM 1196 C C . GLU A 1 151 ? -2.306 -3.719 -13.404 1.00 75.06 151 GLU A C 1
ATOM 1198 O O . GLU A 1 151 ? -1.163 -4.190 -13.296 1.00 75.06 151 GLU A O 1
ATOM 1203 N N . ALA A 1 152 ? -3.397 -4.487 -13.431 1.00 77.62 152 ALA A N 1
ATOM 1204 C CA . ALA A 1 152 ? -3.345 -5.946 -13.431 1.00 77.62 152 ALA A CA 1
ATOM 1205 C C . ALA A 1 152 ? -2.633 -6.477 -14.689 1.00 77.62 152 ALA A C 1
ATOM 1207 O O . ALA A 1 152 ? -2.469 -5.759 -15.681 1.00 77.62 152 ALA A O 1
ATOM 1208 N N . LYS A 1 153 ? -2.213 -7.748 -14.665 1.00 80.69 153 LYS A N 1
ATOM 1209 C CA . LYS A 1 153 ? -1.432 -8.358 -15.754 1.00 80.69 153 LYS A CA 1
ATOM 1210 C C . LYS A 1 153 ? -2.156 -8.267 -17.100 1.00 80.69 153 LYS A C 1
ATOM 1212 O O . LYS A 1 153 ? -1.539 -7.967 -18.114 1.00 80.69 153 LYS A O 1
ATOM 1217 N N . GLU A 1 154 ? -3.470 -8.430 -17.096 1.00 80.06 154 GLU A N 1
ATOM 1218 C CA . GLU A 1 154 ? -4.321 -8.375 -18.283 1.00 80.06 154 GLU A CA 1
ATOM 1219 C C . GLU A 1 154 ? -4.334 -6.970 -18.907 1.00 80.06 154 GLU A C 1
ATOM 1221 O O . GLU A 1 154 ? -4.295 -6.809 -20.128 1.00 80.06 154 GLU A O 1
ATOM 1226 N N . ALA A 1 155 ? -4.379 -5.929 -18.072 1.00 75.88 155 ALA A N 1
ATOM 1227 C CA . ALA A 1 155 ? -4.301 -4.543 -18.523 1.00 75.88 155 ALA A CA 1
ATOM 1228 C C . ALA A 1 155 ? -2.882 -4.202 -19.008 1.00 75.88 155 ALA A C 1
ATOM 1230 O O . ALA A 1 155 ? -2.725 -3.574 -20.055 1.00 75.88 155 ALA A O 1
ATOM 1231 N N . TYR A 1 156 ? -1.852 -4.688 -18.312 1.00 83.44 156 TYR A N 1
ATOM 1232 C CA . TYR A 1 156 ? -0.457 -4.562 -18.731 1.00 83.44 156 TYR A CA 1
ATOM 1233 C C . TYR A 1 156 ? -0.207 -5.160 -20.124 1.00 83.44 156 TYR A C 1
ATOM 1235 O O . TYR A 1 156 ? 0.336 -4.486 -21.001 1.00 83.44 156 TYR A O 1
ATOM 1243 N N . GLU A 1 157 ? -0.656 -6.394 -20.365 1.00 84.00 157 GLU A N 1
ATOM 1244 C CA . GLU A 1 157 ? -0.512 -7.074 -21.658 1.00 84.00 157 GLU A CA 1
ATOM 1245 C C . GLU A 1 157 ? -1.254 -6.337 -22.780 1.00 84.00 157 GLU A C 1
ATOM 1247 O O . GLU A 1 157 ? -0.737 -6.217 -23.894 1.00 84.00 157 GLU A O 1
ATOM 1252 N N . ARG A 1 158 ? -2.419 -5.751 -22.480 1.00 82.31 158 ARG A N 1
ATOM 1253 C CA . ARG A 1 158 ? -3.162 -4.908 -23.425 1.00 82.31 158 ARG A CA 1
ATOM 1254 C C . ARG A 1 158 ? -2.356 -3.679 -23.848 1.00 82.31 158 ARG A C 1
ATOM 1256 O O . ARG A 1 158 ? -2.244 -3.412 -25.042 1.00 82.31 158 ARG A O 1
ATOM 1263 N N . TYR A 1 159 ? -1.754 -2.968 -22.893 1.00 76.75 159 TYR A N 1
ATOM 1264 C CA . TYR A 1 159 ? -0.906 -1.800 -23.173 1.00 76.75 159 TYR A CA 1
ATOM 1265 C C . TYR A 1 159 ? 0.421 -2.157 -23.851 1.00 76.75 159 TYR A C 1
ATOM 1267 O O . TYR A 1 159 ? 0.999 -1.341 -24.579 1.00 76.75 159 TYR A O 1
ATOM 1275 N N . ARG A 1 160 ? 0.911 -3.380 -23.632 1.00 81.56 160 ARG A N 1
ATOM 1276 C CA . ARG A 1 160 ? 2.069 -3.923 -24.342 1.00 81.56 160 ARG A CA 1
ATOM 1277 C C . ARG A 1 160 ? 1.742 -4.179 -25.814 1.00 81.56 160 ARG A C 1
ATOM 1279 O O . ARG A 1 160 ? 2.491 -3.714 -26.670 1.00 81.56 160 ARG A O 1
ATOM 1286 N N . ALA A 1 161 ? 0.634 -4.870 -26.093 1.00 81.94 161 ALA A N 1
ATOM 1287 C CA . ALA A 1 161 ? 0.206 -5.240 -27.444 1.00 81.94 161 ALA A CA 1
ATOM 1288 C C . ALA A 1 161 ? -0.289 -4.044 -28.272 1.00 81.94 161 ALA A C 1
ATOM 1290 O O . ALA A 1 161 ? -0.056 -3.985 -29.478 1.00 81.94 161 ALA A O 1
ATOM 1291 N N . GLN A 1 162 ? -0.954 -3.081 -27.631 1.00 77.25 162 GLN A N 1
ATOM 1292 C CA . GLN A 1 162 ? -1.454 -1.864 -28.266 1.00 77.25 162 GLN A CA 1
ATOM 1293 C C . GLN A 1 162 ? -0.870 -0.638 -27.554 1.00 77.25 162 GLN A C 1
ATOM 1295 O O . GLN A 1 162 ? -1.399 -0.198 -26.529 1.00 77.25 162 GLN A O 1
ATOM 1300 N N . PRO A 1 163 ? 0.226 -0.060 -28.080 1.00 64.94 163 PRO A N 1
ATOM 1301 C CA . PRO A 1 163 ? 0.780 1.175 -27.544 1.00 64.94 163 PRO A CA 1
ATOM 1302 C C . PRO A 1 163 ? -0.290 2.273 -27.572 1.00 64.94 163 PRO A C 1
ATOM 1304 O O . PRO A 1 163 ? -0.871 2.521 -28.627 1.00 64.94 163 PRO A O 1
ATOM 1307 N N . MET A 1 164 ? -0.543 2.929 -26.434 1.00 63.38 164 MET A N 1
ATOM 1308 C CA . MET A 1 164 ? -1.580 3.960 -26.282 1.00 63.38 164 MET A CA 1
ATOM 1309 C C . MET A 1 164 ? -1.515 5.006 -27.408 1.00 63.38 164 MET A C 1
ATOM 1311 O O . MET A 1 164 ? -0.655 5.889 -27.398 1.00 63.38 164 MET A O 1
ATOM 1315 N N . ALA A 1 165 ? -2.450 4.940 -28.361 1.00 59.06 165 ALA A N 1
ATOM 1316 C CA . ALA A 1 165 ? -2.538 5.895 -29.469 1.00 59.06 165 ALA A CA 1
ATOM 1317 C C . ALA A 1 165 ? -2.776 7.337 -28.976 1.00 59.06 165 ALA A C 1
ATOM 1319 O O . ALA A 1 165 ? -2.346 8.295 -29.610 1.00 59.06 165 ALA A O 1
ATOM 1320 N N . HIS A 1 166 ? -3.410 7.482 -27.810 1.00 56.69 166 HIS A N 1
ATOM 1321 C CA . HIS A 1 166 ? -3.808 8.765 -27.229 1.00 56.69 166 HIS A CA 1
ATOM 1322 C C . HIS A 1 166 ? -2.712 9.464 -26.403 1.00 56.69 166 HIS A C 1
ATOM 1324 O O . HIS A 1 166 ? -2.885 10.619 -26.019 1.00 56.69 166 HIS A O 1
ATOM 1330 N N . HIS A 1 167 ? -1.570 8.810 -26.150 1.00 63.75 167 HIS A N 1
ATOM 1331 C CA . HIS A 1 167 ? -0.469 9.378 -25.360 1.00 63.75 167 HIS A CA 1
ATOM 1332 C C . HIS A 1 167 ? 0.891 9.149 -26.042 1.00 63.75 167 HIS A C 1
ATOM 1334 O O . HIS A 1 167 ? 1.724 8.389 -25.542 1.00 63.75 167 HIS A O 1
ATOM 1340 N N . PRO A 1 168 ? 1.148 9.807 -27.189 1.00 67.56 168 PRO A N 1
ATOM 1341 C CA . PRO A 1 168 ? 2.367 9.600 -27.975 1.00 67.56 168 PRO A CA 1
ATOM 1342 C C . PRO A 1 168 ? 3.652 9.948 -27.207 1.00 67.56 168 PRO A C 1
ATOM 1344 O O . PRO A 1 168 ? 4.679 9.309 -27.424 1.00 67.56 168 PRO A O 1
ATOM 1347 N N . TRP A 1 169 ? 3.588 10.883 -26.254 1.00 68.38 169 TRP A N 1
ATOM 1348 C CA . TRP A 1 169 ? 4.718 11.267 -25.399 1.00 68.38 169 TRP A CA 1
ATOM 1349 C C . TRP A 1 169 ? 5.212 10.133 -24.480 1.00 68.38 169 TRP A C 1
ATOM 1351 O O . TRP A 1 169 ? 6.366 10.138 -24.057 1.00 68.38 169 TRP A O 1
ATOM 1361 N N . LEU A 1 170 ? 4.389 9.117 -24.194 1.00 67.38 170 LEU A N 1
ATOM 1362 C CA . LEU A 1 170 ? 4.835 7.962 -23.405 1.00 67.38 170 LEU A CA 1
ATO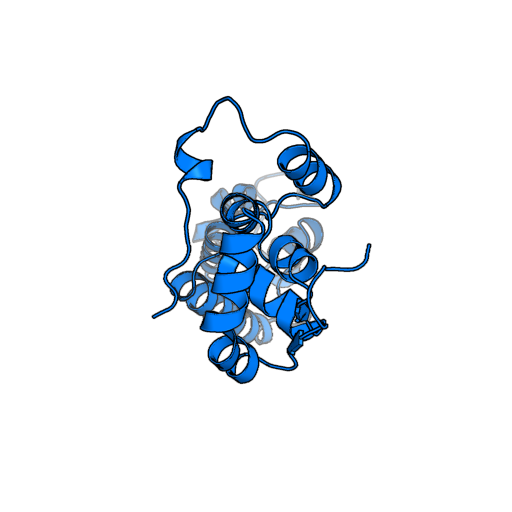M 1363 C C . LEU A 1 170 ? 5.867 7.117 -24.163 1.00 67.38 170 LEU A C 1
ATOM 1365 O O . LEU A 1 170 ? 6.709 6.481 -23.536 1.00 67.38 170 LEU A O 1
ATOM 1369 N N . LYS A 1 171 ? 5.845 7.129 -25.504 1.00 67.12 171 LYS A N 1
ATOM 1370 C CA . LYS A 1 171 ? 6.850 6.438 -26.330 1.00 67.12 171 LYS A CA 1
ATOM 1371 C C . LYS A 1 171 ? 8.226 7.099 -26.258 1.00 67.12 171 LYS A C 1
ATOM 1373 O O . LYS A 1 171 ? 9.225 6.430 -26.484 1.00 67.12 171 LYS A O 1
ATOM 1378 N N . SER A 1 172 ? 8.289 8.390 -25.931 1.00 72.50 172 SER A N 1
ATOM 1379 C CA . SER A 1 172 ? 9.556 9.106 -25.746 1.00 72.50 172 SER A CA 1
ATOM 1380 C C . SER A 1 172 ? 10.162 8.932 -24.352 1.00 72.50 172 SER A C 1
ATOM 1382 O O . SER A 1 172 ? 11.235 9.469 -24.091 1.00 72.50 172 SER A O 1
ATOM 1384 N N . LEU A 1 173 ? 9.508 8.191 -23.449 1.00 76.19 173 LEU A N 1
ATOM 1385 C CA . LEU A 1 173 ? 10.085 7.893 -22.143 1.00 76.19 173 LEU A CA 1
ATOM 1386 C C . LEU A 1 173 ? 11.300 6.980 -22.299 1.00 76.19 173 LEU A C 1
ATOM 1388 O O . LEU A 1 173 ? 11.216 5.874 -22.845 1.00 76.19 173 LEU A O 1
ATOM 1392 N N . ARG A 1 174 ? 12.426 7.467 -21.789 1.00 78.50 174 ARG A N 1
ATOM 1393 C CA . ARG A 1 174 ? 13.698 6.759 -21.696 1.00 78.50 174 ARG A CA 1
ATOM 1394 C C . ARG A 1 174 ? 14.248 6.960 -20.293 1.00 78.50 174 ARG A C 1
ATOM 1396 O O . ARG A 1 174 ? 14.126 8.049 -19.731 1.00 78.50 174 ARG A O 1
ATOM 1403 N N . PHE A 1 175 ? 14.820 5.908 -19.730 1.00 79.69 175 PHE A N 1
ATOM 1404 C CA . PHE A 1 175 ? 15.530 5.983 -18.460 1.00 79.69 175 PHE A CA 1
ATOM 1405 C C . PHE A 1 175 ? 16.968 6.419 -18.731 1.00 79.69 175 PHE A C 1
ATOM 1407 O O . PHE A 1 175 ? 17.567 5.974 -19.709 1.00 79.69 175 PHE A O 1
ATOM 1414 N N . ARG A 1 176 ? 17.504 7.326 -17.909 1.00 78.06 176 ARG A N 1
ATOM 1415 C CA . ARG A 1 176 ? 18.918 7.711 -17.991 1.00 78.06 176 ARG A CA 1
ATOM 1416 C C . ARG A 1 176 ? 19.776 6.588 -17.427 1.00 78.06 176 ARG A C 1
ATOM 1418 O O . ARG A 1 176 ? 19.428 6.038 -16.392 1.00 78.06 176 ARG A O 1
ATOM 1425 N N . GLU A 1 177 ? 20.876 6.293 -18.102 1.00 73.19 177 GLU A N 1
ATOM 1426 C CA . GLU A 1 177 ? 21.805 5.204 -17.767 1.00 73.19 177 GLU A CA 1
ATOM 1427 C C . GLU A 1 177 ? 22.987 5.688 -16.894 1.00 73.19 177 GLU A C 1
ATOM 1429 O O . GLU A 1 177 ? 23.999 5.000 -16.812 1.00 73.19 177 GLU A O 1
ATOM 1434 N N . GLU A 1 178 ? 22.858 6.876 -16.280 1.00 57.38 178 GLU A N 1
ATOM 1435 C CA . GLU A 1 178 ? 23.879 7.549 -15.448 1.00 57.38 178 GLU A CA 1
ATOM 1436 C C . GLU A 1 178 ? 24.037 6.928 -14.052 1.00 57.38 178 GLU A C 1
ATOM 1438 O O . GLU A 1 178 ? 22.998 6.669 -13.397 1.00 57.38 178 GLU A O 1
#